Protein AF-A0A6B3G9H0-F1 (afdb_monomer_lite)

Secondary structure (DSSP, 8-state):
-TT-GGGSTHHHHHHHHHHHHHHHHHTTT-----S-S-HHIIIIIHHTS-SSTT----HHHHHHHHHHHHHH-

Structure (mmCIF, N/CA/C/O backbone):
data_AF-A0A6B3G9H0-F1
#
_entry.id   AF-A0A6B3G9H0-F1
#
loop_
_atom_site.group_PDB
_atom_site.id
_atom_site.type_symbol
_atom_site.label_atom_id
_atom_site.label_alt_id
_atom_site.label_comp_id
_atom_site.label_asym_id
_atom_site.label_entity_id
_atom_site.label_seq_id
_atom_site.pdbx_PDB_ins_code
_atom_site.Cartn_x
_atom_site.Cartn_y
_atom_site.Cartn_z
_atom_site.occupancy
_atom_site.B_iso_or_equiv
_atom_site.auth_seq_id
_atom_site.auth_comp_id
_atom_site.auth_asym_id
_atom_site.auth_atom_id
_atom_site.pdbx_PDB_model_num
ATOM 1 N N . GLN A 1 1 ? 0.667 -9.033 -6.972 1.00 87.81 1 GLN A N 1
ATOM 2 C CA . GLN A 1 1 ? 1.544 -8.164 -7.788 1.00 87.81 1 GLN A CA 1
ATOM 3 C C . GLN A 1 1 ? 1.117 -8.123 -9.248 1.00 87.81 1 GLN A C 1
ATOM 5 O O . GLN A 1 1 ? 1.349 -7.121 -9.901 1.00 87.81 1 GLN A O 1
ATOM 10 N N . ASP A 1 2 ? 0.384 -9.125 -9.725 1.00 94.62 2 ASP A N 1
ATOM 11 C CA . ASP A 1 2 ? -0.109 -9.234 -11.109 1.00 94.62 2 ASP A CA 1
ATOM 12 C C . ASP A 1 2 ? -0.893 -8.009 -11.623 1.00 94.62 2 ASP A C 1
ATOM 14 O O . ASP A 1 2 ? -0.913 -7.742 -12.817 1.00 94.62 2 ASP A O 1
ATOM 18 N N . ARG A 1 3 ? -1.504 -7.229 -10.717 1.00 96.06 3 ARG A N 1
ATOM 19 C CA . ARG A 1 3 ? -2.242 -5.985 -11.013 1.00 96.06 3 ARG A CA 1
ATOM 20 C C . ARG A 1 3 ? -1.456 -4.693 -10.710 1.00 96.06 3 ARG A C 1
ATOM 22 O O . ARG A 1 3 ? -2.049 -3.627 -10.620 1.00 96.06 3 ARG A O 1
ATOM 29 N N . GLY A 1 4 ? -0.143 -4.781 -10.485 1.00 95.69 4 GLY A N 1
ATOM 30 C CA . GLY A 1 4 ? 0.747 -3.647 -10.178 1.00 95.69 4 GLY A CA 1
ATOM 31 C C . GLY A 1 4 ? 1.036 -3.405 -8.689 1.00 95.69 4 GLY A C 1
ATOM 32 O O . GLY A 1 4 ? 1.939 -2.634 -8.355 1.00 95.69 4 GLY A O 1
ATOM 33 N N . GLY A 1 5 ? 0.305 -4.056 -7.778 1.00 97.94 5 GLY A N 1
ATOM 34 C CA . GLY A 1 5 ? 0.549 -3.964 -6.332 1.00 97.94 5 GLY A CA 1
ATOM 35 C C . GLY A 1 5 ? 0.539 -2.522 -5.818 1.00 97.94 5 GLY A C 1
ATOM 36 O O . GLY A 1 5 ? -0.251 -1.700 -6.272 1.00 97.94 5 GLY A O 1
ATOM 37 N N . TRP A 1 6 ? 1.430 -2.179 -4.890 1.00 98.25 6 TRP A N 1
ATOM 38 C CA . TRP A 1 6 ? 1.467 -0.834 -4.299 1.00 98.25 6 TRP A CA 1
ATOM 39 C C . TRP A 1 6 ? 1.810 0.287 -5.292 1.00 98.25 6 TRP A C 1
ATOM 41 O O . TRP A 1 6 ? 1.621 1.459 -4.986 1.00 98.25 6 TRP A O 1
ATOM 51 N N . THR A 1 7 ? 2.245 -0.023 -6.515 1.00 98.31 7 THR A N 1
ATOM 52 C CA . THR A 1 7 ? 2.510 1.014 -7.525 1.00 98.31 7 THR A CA 1
ATOM 53 C C . THR A 1 7 ? 1.239 1.619 -8.135 1.00 98.31 7 THR A C 1
ATOM 55 O O . THR A 1 7 ? 1.324 2.672 -8.772 1.00 98.31 7 THR A O 1
ATOM 58 N N . VAL A 1 8 ? 0.065 1.014 -7.911 1.00 98.25 8 VAL A N 1
ATOM 59 C CA . VAL A 1 8 ? -1.235 1.510 -8.390 1.00 98.25 8 VAL A CA 1
ATOM 60 C C . VAL A 1 8 ? -2.121 1.988 -7.239 1.00 98.25 8 VAL A C 1
ATOM 62 O O . VAL A 1 8 ? -2.182 1.357 -6.184 1.00 98.25 8 VAL A O 1
ATOM 65 N N . ARG A 1 9 ? -2.848 3.091 -7.465 1.00 98.19 9 ARG A N 1
ATOM 66 C CA . ARG A 1 9 ? -3.712 3.732 -6.457 1.00 98.19 9 ARG A CA 1
ATOM 67 C C . ARG A 1 9 ? -4.812 2.812 -5.936 1.00 98.19 9 ARG A C 1
ATOM 69 O O . ARG A 1 9 ? -5.155 2.877 -4.762 1.00 98.19 9 ARG A O 1
ATOM 76 N N . GLU A 1 10 ? -5.320 1.937 -6.801 1.00 98.50 10 GLU A N 1
ATOM 77 C CA . GLU A 1 10 ? -6.371 0.970 -6.470 1.00 98.50 10 GLU A CA 1
ATOM 78 C C . GLU A 1 10 ? -5.989 0.098 -5.260 1.00 98.50 10 GLU A C 1
ATOM 80 O O . GLU A 1 10 ? -6.845 -0.298 -4.478 1.00 98.50 10 GLU A O 1
ATOM 85 N N . THR A 1 11 ? -4.696 -0.165 -5.039 1.00 98.50 11 THR A N 1
ATOM 86 C CA . THR A 1 11 ? -4.238 -0.960 -3.890 1.00 98.50 11 THR A CA 1
ATOM 87 C C . THR A 1 11 ? -4.499 -0.264 -2.552 1.00 98.50 11 THR A C 1
ATOM 89 O O . THR A 1 11 ? -4.833 -0.945 -1.585 1.00 98.50 11 THR A O 1
ATOM 92 N N . SER A 1 12 ? -4.435 1.072 -2.485 1.00 98.50 12 SER A N 1
ATOM 93 C CA . SER A 1 12 ? -4.833 1.821 -1.282 1.00 98.50 12 SER A CA 1
ATOM 94 C C . SER A 1 12 ? -6.335 1.689 -1.011 1.00 98.50 12 SER A C 1
ATOM 96 O O . SER A 1 12 ? -6.751 1.576 0.138 1.00 98.50 12 SER A O 1
ATOM 98 N N . GLU A 1 13 ? -7.157 1.655 -2.061 1.00 98.38 13 GLU A N 1
ATOM 99 C CA . GLU A 1 13 ? -8.612 1.486 -1.948 1.00 98.38 13 GLU A CA 1
ATOM 100 C C . GLU A 1 13 ? -8.967 0.063 -1.497 1.00 98.38 13 GLU A C 1
ATOM 102 O O . GLU A 1 13 ? -9.788 -0.120 -0.597 1.00 98.38 13 GLU A O 1
ATOM 107 N N . HIS A 1 14 ? -8.276 -0.946 -2.038 1.00 98.31 14 HIS A N 1
ATOM 108 C CA . HIS A 1 14 ? -8.375 -2.330 -1.560 1.00 98.31 14 HIS A CA 1
ATOM 109 C C . HIS A 1 14 ? -7.952 -2.460 -0.097 1.00 98.31 14 HIS A C 1
ATOM 111 O O . HIS A 1 14 ? -8.599 -3.179 0.666 1.00 98.31 14 HIS A O 1
ATOM 117 N N . PHE A 1 15 ? -6.905 -1.742 0.319 1.00 98.44 15 PHE A N 1
ATOM 118 C CA . PHE A 1 15 ? -6.487 -1.709 1.718 1.00 98.44 15 PHE A CA 1
ATOM 119 C C . PHE A 1 15 ? -7.558 -1.082 2.622 1.00 98.44 15 PHE A C 1
ATOM 121 O O . PHE A 1 15 ? -7.856 -1.644 3.672 1.00 98.44 15 PHE A O 1
ATOM 128 N N . ALA A 1 16 ? -8.200 0.010 2.199 1.00 98.44 16 ALA A N 1
ATOM 129 C CA . ALA A 1 16 ? -9.295 0.629 2.948 1.00 98.44 16 ALA A CA 1
ATOM 130 C C . ALA A 1 16 ? -10.506 -0.311 3.105 1.00 98.44 16 ALA A C 1
ATOM 132 O O . ALA A 1 16 ? -11.092 -0.397 4.188 1.00 98.44 16 ALA A O 1
ATOM 133 N N . ALA A 1 17 ? -10.861 -1.058 2.054 1.00 98.62 17 ALA A N 1
ATOM 134 C CA . ALA A 1 17 ? -11.923 -2.063 2.116 1.00 98.62 17 ALA A CA 1
ATOM 135 C C . ALA A 1 17 ? -11.563 -3.210 3.079 1.00 98.62 17 ALA A C 1
ATOM 137 O O . ALA A 1 17 ? -12.369 -3.593 3.928 1.00 98.62 17 ALA A O 1
ATOM 138 N N . TYR A 1 18 ? -10.326 -3.709 3.004 1.00 98.56 18 TYR A N 1
ATOM 139 C CA . TYR A 1 18 ? -9.806 -4.707 3.938 1.00 98.56 18 TYR A CA 1
ATOM 140 C C . TYR A 1 18 ? -9.848 -4.209 5.390 1.00 98.56 18 TYR A C 1
ATOM 142 O O . TYR A 1 18 ? -10.412 -4.883 6.253 1.00 98.56 18 TYR A O 1
ATOM 150 N N . ALA A 1 19 ? -9.310 -3.017 5.660 1.00 98.62 19 ALA A N 1
ATOM 151 C CA . ALA A 1 19 ? -9.288 -2.426 6.993 1.00 98.62 19 ALA A CA 1
ATOM 152 C C . ALA A 1 19 ? -10.706 -2.248 7.556 1.00 98.62 19 ALA A C 1
ATOM 154 O O . ALA A 1 19 ? -10.948 -2.564 8.720 1.00 98.62 19 ALA A O 1
ATOM 155 N N . SER A 1 20 ? -11.660 -1.834 6.716 1.00 98.44 20 SER A N 1
ATOM 156 C CA . SER A 1 20 ? -13.069 -1.687 7.100 1.00 98.44 20 SER A CA 1
ATOM 157 C C . SER A 1 20 ? -13.668 -3.010 7.593 1.00 98.44 20 SER A C 1
ATOM 159 O O . SER A 1 20 ? -14.257 -3.046 8.672 1.00 98.44 20 SER A O 1
ATOM 161 N N . HIS A 1 21 ? -13.448 -4.115 6.872 1.00 98.62 21 HIS A N 1
ATOM 162 C CA . HIS A 1 21 ? -13.906 -5.444 7.302 1.00 98.62 21 HIS A CA 1
ATOM 163 C C . HIS A 1 21 ? -13.230 -5.928 8.591 1.00 98.62 21 HIS A C 1
ATOM 165 O O . HIS A 1 21 ? -13.867 -6.561 9.435 1.00 98.62 21 HIS A O 1
ATOM 171 N N . VAL A 1 22 ? -11.941 -5.636 8.766 1.00 98.56 22 VAL A N 1
ATOM 172 C CA . VAL A 1 22 ? -11.206 -5.997 9.985 1.00 98.56 22 VAL A CA 1
ATOM 173 C C . VAL A 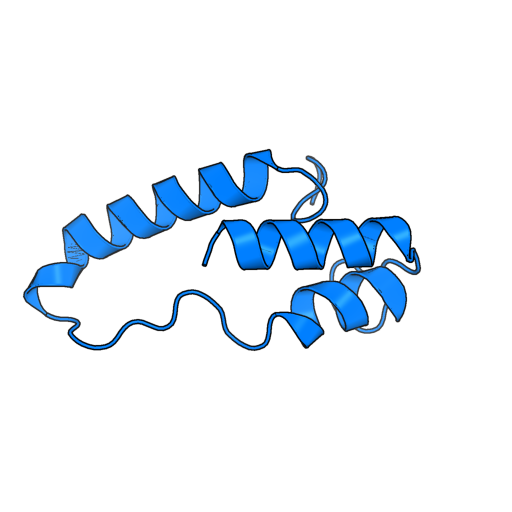1 22 ? -11.761 -5.240 11.194 1.00 98.56 22 VAL A C 1
ATOM 175 O O . VAL A 1 22 ? -12.032 -5.853 12.231 1.00 98.56 22 VAL A O 1
ATOM 178 N N . VAL A 1 23 ? -11.984 -3.931 11.062 1.00 98.44 23 VAL A N 1
ATOM 179 C CA . VAL A 1 23 ? -12.537 -3.088 12.132 1.00 98.44 23 VAL A CA 1
ATOM 180 C C . VAL A 1 23 ? -13.982 -3.469 12.448 1.00 98.44 23 VAL A C 1
ATOM 182 O O . VAL A 1 23 ? -14.326 -3.560 13.624 1.00 98.44 23 VAL A O 1
ATOM 185 N N . GLU A 1 24 ? -14.808 -3.786 11.448 1.00 98.56 24 GLU A N 1
ATOM 186 C CA . GLU A 1 24 ? -16.173 -4.291 11.664 1.00 98.56 24 GLU A CA 1
ATOM 187 C C . GLU A 1 24 ? -16.183 -5.532 12.571 1.00 98.56 24 GLU A C 1
ATOM 189 O O . GLU A 1 24 ? -17.059 -5.695 13.421 1.00 98.56 24 GLU A O 1
ATOM 194 N N . ARG A 1 25 ? -15.186 -6.413 12.423 1.00 98.56 25 ARG A N 1
ATOM 195 C CA . ARG A 1 25 ? -15.146 -7.699 13.130 1.00 98.56 25 ARG A CA 1
ATOM 196 C C . ARG A 1 25 ? -14.412 -7.681 14.466 1.00 98.56 25 ARG A C 1
ATOM 198 O O . ARG A 1 25 ? -14.675 -8.549 15.306 1.00 98.56 25 ARG A O 1
ATOM 205 N N . LEU A 1 26 ? -13.457 -6.770 14.632 1.00 98.50 26 LEU A N 1
ATOM 206 C CA . LEU A 1 26 ? -12.524 -6.754 15.763 1.00 98.50 26 LEU A CA 1
ATOM 207 C C . LEU A 1 26 ? -12.502 -5.425 16.533 1.00 98.50 26 LEU A C 1
ATOM 209 O O . LEU A 1 26 ? -11.872 -5.359 17.589 1.00 98.50 26 LEU A O 1
ATOM 213 N N . GLY A 1 27 ? -13.166 -4.374 16.041 1.00 98.12 27 GLY A N 1
ATOM 214 C CA . GLY A 1 27 ? -13.142 -3.028 16.629 1.00 98.12 27 GLY A CA 1
ATOM 215 C C . GLY A 1 27 ? -13.742 -2.938 18.035 1.00 98.12 27 GLY A C 1
ATOM 216 O O . GLY A 1 27 ? -13.415 -2.034 18.805 1.00 98.12 27 GLY A O 1
ATOM 217 N N . ASP A 1 28 ? -14.563 -3.912 18.426 1.00 98.25 28 ASP A N 1
ATOM 218 C CA . ASP A 1 28 ? -15.080 -4.038 19.788 1.00 98.25 28 ASP A CA 1
ATOM 219 C C . ASP A 1 28 ? -13.980 -4.412 20.803 1.00 98.25 28 ASP A C 1
ATOM 221 O O . ASP A 1 28 ? -14.028 -3.974 21.958 1.00 98.25 28 ASP A O 1
ATOM 225 N N . ARG A 1 29 ? -12.943 -5.140 20.365 1.00 98.50 29 ARG A N 1
ATOM 226 C CA . ARG A 1 29 ? -11.885 -5.714 21.215 1.00 98.50 29 ARG A CA 1
ATOM 227 C C . ARG A 1 29 ? -10.516 -5.060 21.044 1.00 98.50 29 ARG A C 1
ATOM 229 O O . ARG A 1 29 ? -9.827 -4.859 22.039 1.00 98.50 29 ARG A O 1
ATOM 236 N N . VAL A 1 30 ? -10.121 -4.714 19.821 1.00 98.31 30 VAL A N 1
ATOM 237 C CA . VAL A 1 30 ? -8.808 -4.113 19.532 1.00 98.31 30 VAL A CA 1
ATOM 238 C C . VAL A 1 30 ? -8.884 -2.597 19.708 1.00 98.31 30 VAL A C 1
ATOM 240 O O . VAL A 1 30 ? -9.739 -1.941 19.114 1.00 98.31 30 VAL A O 1
ATOM 243 N N . LYS A 1 31 ? -8.008 -2.045 20.555 1.00 97.31 31 LYS A N 1
ATOM 244 C CA . LYS A 1 31 ? -7.984 -0.610 20.894 1.00 97.31 31 LYS A CA 1
ATOM 245 C C . LYS A 1 31 ? -6.855 0.150 20.212 1.00 97.31 31 LYS A C 1
ATOM 247 O O . LYS A 1 31 ? -7.063 1.294 19.825 1.00 97.31 31 LYS A O 1
ATOM 252 N N . ASP A 1 32 ? -5.728 -0.515 19.992 1.00 98.19 32 ASP A N 1
ATOM 253 C CA . ASP A 1 32 ? -4.564 0.061 19.332 1.00 98.19 32 ASP A CA 1
ATOM 254 C C . ASP A 1 32 ? -4.403 -0.544 17.941 1.00 98.19 32 ASP A C 1
ATOM 256 O O . ASP A 1 32 ? -4.383 -1.766 17.772 1.00 98.19 32 ASP A O 1
ATOM 260 N N . TRP A 1 33 ? -4.287 0.326 16.942 1.00 98.00 33 TRP A N 1
ATOM 261 C CA . TRP A 1 33 ? -4.197 -0.060 15.542 1.00 98.00 33 TRP A CA 1
ATOM 262 C C . TRP A 1 33 ? -2.920 0.494 14.928 1.00 98.00 33 TRP A C 1
ATOM 264 O O . TRP A 1 33 ? -2.654 1.692 14.985 1.00 98.00 33 TRP A O 1
ATOM 274 N N . ALA A 1 34 ? -2.157 -0.385 14.288 1.00 97.94 34 ALA A N 1
ATOM 275 C CA . ALA A 1 34 ? -1.100 -0.009 13.365 1.00 97.94 34 ALA A CA 1
ATOM 276 C C . ALA A 1 34 ? -1.567 -0.389 11.958 1.00 97.94 34 ALA A C 1
ATOM 278 O O . ALA A 1 34 ? -1.747 -1.571 11.670 1.00 97.94 34 ALA A O 1
ATOM 279 N N . THR A 1 35 ? -1.802 0.598 11.093 1.00 97.31 35 THR A N 1
ATOM 280 C CA . THR A 1 35 ? -2.264 0.330 9.721 1.00 97.31 35 THR A CA 1
ATOM 281 C C . THR A 1 35 ? -1.152 -0.288 8.880 1.00 97.31 35 THR A C 1
ATOM 283 O O . THR A 1 35 ? -1.372 -1.288 8.203 1.00 97.31 35 THR A O 1
ATOM 286 N N . LEU A 1 36 ? 0.063 0.259 8.970 1.00 97.38 36 LEU A N 1
ATOM 287 C CA . LEU A 1 36 ? 1.239 -0.222 8.253 1.00 97.38 36 LEU A CA 1
ATOM 288 C C . LEU A 1 36 ? 2.430 -0.376 9.195 1.00 97.38 36 LEU A C 1
ATOM 290 O O . LEU A 1 36 ? 2.698 0.491 10.025 1.00 97.38 36 LEU A O 1
ATOM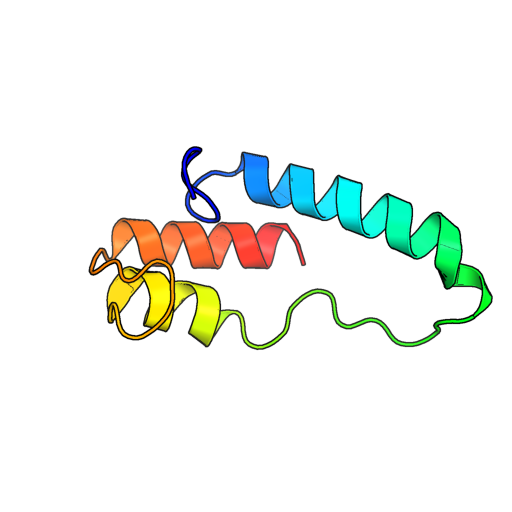 294 N N . ASN A 1 37 ? 3.190 -1.450 8.996 1.00 97.50 37 ASN A N 1
ATOM 295 C CA . ASN A 1 37 ? 4.515 -1.621 9.578 1.00 97.50 37 ASN A CA 1
ATOM 296 C C . ASN A 1 37 ? 5.579 -1.295 8.526 1.00 97.50 37 ASN A C 1
ATOM 298 O O . ASN A 1 37 ? 5.519 -1.820 7.416 1.00 97.50 37 ASN A O 1
ATOM 302 N N . GLU A 1 38 ? 6.551 -0.459 8.893 1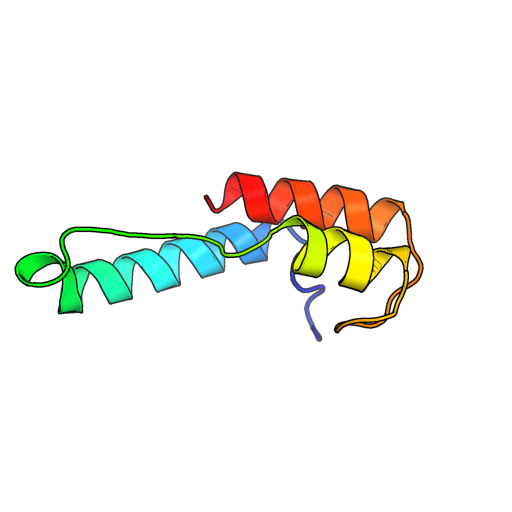.00 97.06 38 GLU A N 1
ATOM 303 C CA . GLU A 1 38 ? 7.732 -0.130 8.082 1.00 97.06 38 GLU A CA 1
ATOM 304 C C . GLU A 1 38 ? 7.451 0.091 6.576 1.00 97.06 38 GLU A C 1
ATOM 306 O O . GLU A 1 38 ? 7.939 -0.663 5.724 1.00 97.06 38 GLU A O 1
ATOM 311 N N . PRO A 1 39 ? 6.712 1.151 6.190 1.00 97.00 39 PRO A N 1
ATOM 312 C CA . PRO A 1 39 ? 6.476 1.456 4.777 1.00 97.00 39 PRO A CA 1
ATOM 313 C C . PRO A 1 39 ? 7.766 1.582 3.954 1.00 97.00 39 PRO A C 1
ATOM 315 O O . PRO A 1 39 ? 7.757 1.299 2.757 1.00 97.00 39 PRO A O 1
ATOM 318 N N . LEU A 1 40 ? 8.886 1.949 4.593 1.00 97.38 40 LEU A N 1
ATOM 319 C CA . LEU A 1 40 ? 10.194 2.008 3.949 1.00 97.38 40 LEU A CA 1
ATOM 320 C C . LEU A 1 40 ? 10.612 0.658 3.357 1.00 97.38 40 LEU A C 1
ATOM 322 O O . LEU A 1 40 ? 11.022 0.600 2.199 1.00 97.38 40 LEU A O 1
ATOM 326 N N . CYS A 1 41 ? 10.472 -0.423 4.123 1.00 97.56 41 CYS A N 1
ATOM 327 C CA . CYS A 1 41 ? 10.840 -1.768 3.690 1.00 97.56 41 CYS A CA 1
ATOM 328 C C . CYS A 1 41 ? 9.989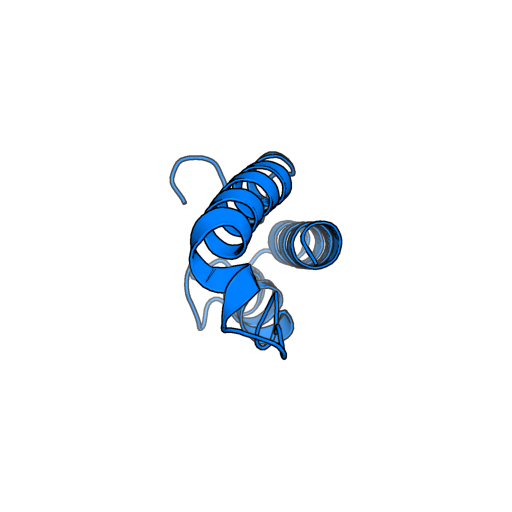 -2.204 2.488 1.00 97.56 41 CYS A C 1
ATOM 330 O O . CYS A 1 41 ? 10.515 -2.641 1.465 1.00 97.56 41 CYS A O 1
ATOM 332 N N . SER A 1 42 ? 8.673 -1.995 2.573 1.00 96.88 42 SER A N 1
ATOM 333 C CA . SER A 1 42 ? 7.729 -2.400 1.523 1.00 96.88 42 SER A CA 1
ATOM 334 C C . SER A 1 42 ? 7.841 -1.555 0.245 1.00 96.88 42 SER A C 1
ATOM 336 O O . SER A 1 42 ? 7.680 -2.080 -0.857 1.00 96.88 42 SER A O 1
ATOM 338 N N . ALA A 1 43 ? 8.126 -0.254 0.363 1.00 98.00 43 ALA A N 1
ATOM 339 C CA . ALA A 1 43 ? 8.283 0.638 -0.782 1.00 98.00 43 ALA A CA 1
ATOM 340 C C . ALA A 1 43 ? 9.710 0.611 -1.339 1.00 98.00 43 ALA A C 1
ATOM 342 O O . ALA A 1 43 ? 9.922 0.179 -2.465 1.00 98.00 43 ALA A O 1
ATOM 343 N N . TRP A 1 44 ? 10.696 1.048 -0.560 1.00 98.38 44 TRP A N 1
ATOM 344 C CA . TRP A 1 44 ? 12.042 1.339 -1.050 1.00 98.38 44 TRP A CA 1
ATOM 345 C C . TRP A 1 44 ? 12.894 0.077 -1.168 1.00 98.38 44 TRP A C 1
ATOM 347 O O . TRP A 1 44 ? 13.444 -0.190 -2.232 1.00 98.38 44 TRP A O 1
ATOM 357 N N . ILE A 1 45 ? 12.940 -0.767 -0.138 1.00 98.31 45 ILE A N 1
ATOM 358 C CA . ILE A 1 45 ? 13.731 -2.008 -0.216 1.00 98.31 45 ILE A CA 1
ATOM 359 C C . ILE A 1 45 ? 13.100 -2.984 -1.228 1.00 98.31 45 ILE A C 1
ATOM 361 O O . ILE A 1 45 ? 13.809 -3.684 -1.955 1.00 98.31 45 ILE A O 1
ATOM 365 N N . GLY A 1 46 ? 11.764 -2.991 -1.313 1.00 97.75 46 GLY A N 1
ATOM 366 C CA . GLY A 1 46 ? 11.001 -3.840 -2.229 1.00 97.75 46 GLY A CA 1
ATOM 367 C C . GLY A 1 46 ? 10.966 -3.383 -3.691 1.00 97.75 46 GLY A C 1
ATOM 368 O O . GLY A 1 46 ? 10.927 -4.236 -4.582 1.00 97.75 46 GLY A O 1
ATOM 369 N N . HIS A 1 47 ? 10.961 -2.066 -3.949 1.00 98.44 47 HIS A N 1
ATOM 370 C CA . HIS A 1 47 ? 10.790 -1.522 -5.303 1.00 98.44 47 HIS A CA 1
ATOM 371 C C . HIS A 1 47 ? 11.976 -0.708 -5.839 1.00 98.44 47 HIS A C 1
ATOM 373 O O . HIS A 1 47 ? 11.999 -0.460 -7.039 1.00 98.44 47 HIS A O 1
A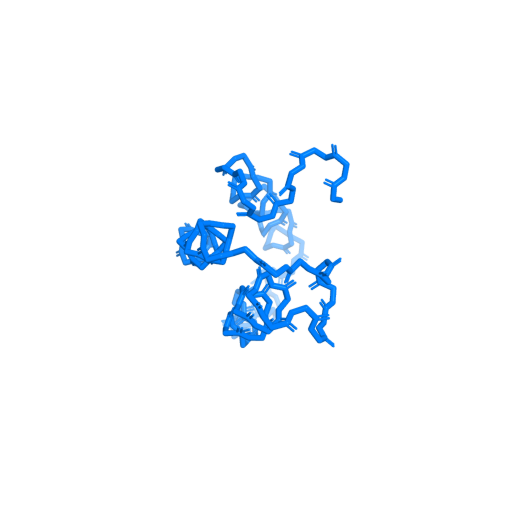TOM 379 N N . LEU A 1 48 ? 12.951 -0.312 -5.010 1.00 98.50 48 LEU A N 1
ATOM 380 C CA . LEU A 1 48 ? 14.188 0.356 -5.448 1.00 98.50 48 LEU A CA 1
ATOM 381 C C . LEU A 1 48 ? 15.423 -0.538 -5.280 1.00 98.50 48 LEU A C 1
ATOM 383 O O . LEU A 1 48 ? 16.207 -0.662 -6.216 1.00 98.50 48 LEU A O 1
ATOM 387 N N . GLU A 1 49 ? 15.620 -1.144 -4.106 1.00 98.38 49 GLU A N 1
ATOM 388 C CA . GLU A 1 49 ? 16.801 -1.989 -3.855 1.00 98.38 49 GLU A CA 1
ATOM 389 C C . GLU A 1 49 ? 16.641 -3.419 -4.392 1.00 98.38 49 GLU A C 1
ATOM 391 O O . GLU A 1 49 ? 17.632 -4.130 -4.544 1.00 98.38 49 GLU A O 1
ATOM 396 N N . GLY A 1 50 ? 15.406 -3.867 -4.637 1.00 97.00 50 GLY A N 1
ATOM 397 C CA . GLY A 1 50 ? 15.092 -5.225 -5.090 1.00 97.00 50 GLY A CA 1
ATOM 398 C C . GLY A 1 50 ? 15.416 -6.330 -4.078 1.00 97.00 50 GLY A C 1
ATOM 399 O O . GLY A 1 50 ? 15.456 -7.504 -4.435 1.00 97.00 50 GLY A O 1
ATOM 400 N N . ARG A 1 51 ? 15.661 -5.976 -2.809 1.00 98.00 51 ARG A N 1
ATOM 401 C CA . ARG A 1 51 ? 16.100 -6.910 -1.751 1.00 98.00 51 ARG A CA 1
ATOM 402 C C . ARG A 1 51 ? 14.950 -7.543 -0.972 1.00 98.00 51 ARG A C 1
ATOM 404 O O . ARG A 1 51 ? 15.162 -8.499 -0.232 1.00 98.00 51 ARG A O 1
ATOM 411 N N . MET A 1 52 ? 13.744 -7.013 -1.132 1.00 97.19 52 ME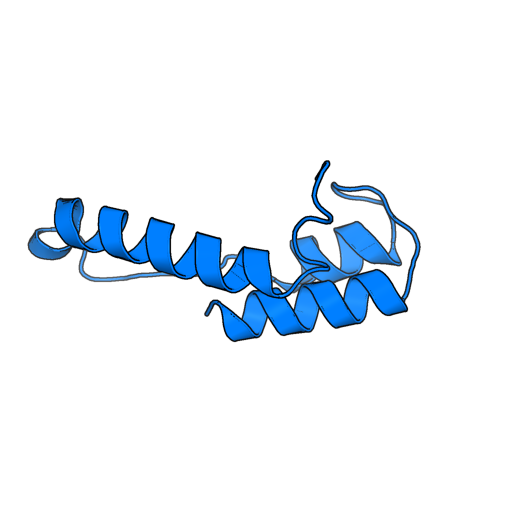T A N 1
ATOM 412 C CA . MET A 1 52 ? 12.499 -7.586 -0.625 1.00 97.19 52 MET A CA 1
ATOM 413 C C . MET A 1 52 ? 11.505 -7.722 -1.768 1.00 97.19 52 MET A C 1
ATOM 415 O O . MET A 1 52 ? 11.690 -7.124 -2.822 1.00 97.19 52 MET A O 1
ATOM 419 N N . ALA A 1 53 ? 10.429 -8.480 -1.558 1.00 96.00 53 ALA A N 1
ATOM 420 C CA . ALA A 1 53 ? 9.330 -8.509 -2.514 1.00 96.00 53 ALA A CA 1
ATOM 421 C C . ALA A 1 53 ? 8.798 -7.078 -2.780 1.00 96.00 53 ALA A C 1
ATOM 423 O O . ALA A 1 53 ? 8.718 -6.279 -1.846 1.00 96.00 53 ALA A O 1
ATOM 424 N N . PRO A 1 54 ? 8.392 -6.742 -4.017 1.00 96.81 54 PRO A N 1
ATOM 425 C CA . PRO A 1 54 ? 8.368 -7.599 -5.207 1.00 96.81 54 PRO A CA 1
ATOM 426 C C . PRO A 1 54 ? 9.725 -7.848 -5.885 1.00 96.81 54 PRO A C 1
ATOM 428 O O . PRO A 1 54 ? 9.766 -8.621 -6.835 1.00 96.81 54 PRO A O 1
ATOM 431 N N . GLY A 1 55 ? 10.812 -7.237 -5.420 1.00 97.50 55 GLY A N 1
ATOM 432 C CA . GLY A 1 55 ? 12.152 -7.430 -5.974 1.00 97.50 55 GLY A CA 1
ATOM 433 C C . GLY A 1 55 ? 12.437 -6.525 -7.169 1.00 97.50 55 GLY A C 1
ATOM 434 O O . GLY A 1 55 ? 13.215 -6.895 -8.043 1.00 97.50 55 GLY A O 1
ATOM 435 N N . LEU A 1 56 ? 11.782 -5.360 -7.240 1.00 97.81 56 LEU A N 1
ATOM 436 C CA . LEU A 1 56 ? 11.991 -4.404 -8.327 1.00 97.81 56 LEU A CA 1
ATOM 437 C C . LEU A 1 56 ? 13.144 -3.452 -8.004 1.00 97.81 56 LEU A C 1
ATOM 439 O O . LEU A 1 56 ? 13.433 -3.164 -6.843 1.00 97.81 56 LEU A O 1
ATOM 443 N N . THR A 1 57 ? 13.758 -2.930 -9.062 1.00 98.19 57 THR A N 1
ATOM 444 C CA . THR A 1 57 ? 14.826 -1.927 -9.003 1.00 98.19 57 THR A CA 1
ATOM 445 C C . THR A 1 57 ? 14.445 -0.697 -9.833 1.00 98.19 57 THR A C 1
ATOM 447 O O . THR A 1 57 ? 15.070 -0.395 -10.849 1.00 98.19 57 THR A O 1
ATOM 450 N N . ASP A 1 58 ? 13.359 -0.026 -9.444 1.00 98.50 58 ASP A N 1
ATOM 451 C CA . ASP A 1 58 ? 12.744 1.099 -10.155 1.00 98.50 58 ASP A CA 1
ATOM 452 C C . ASP A 1 58 ? 12.342 2.220 -9.175 1.00 98.50 58 ASP A C 1
ATOM 454 O O . ASP A 1 58 ? 11.432 2.087 -8.354 1.00 98.50 58 ASP A O 1
ATOM 458 N N . LEU A 1 59 ? 12.996 3.380 -9.302 1.00 98.50 59 LEU A N 1
ATOM 459 C CA . LEU A 1 59 ? 12.725 4.559 -8.474 1.00 98.50 59 LEU A CA 1
ATOM 460 C C . LEU A 1 59 ? 11.287 5.078 -8.615 1.00 98.50 59 LEU A C 1
ATOM 462 O O . LEU A 1 59 ? 10.680 5.483 -7.624 1.00 98.50 59 LEU A O 1
ATOM 466 N N . THR A 1 60 ? 10.720 5.055 -9.821 1.00 98.50 60 THR A N 1
ATOM 467 C CA . THR A 1 60 ? 9.336 5.488 -10.049 1.00 98.50 60 THR A CA 1
ATOM 468 C C . THR A 1 60 ? 8.368 4.543 -9.348 1.00 98.50 60 THR A C 1
ATOM 470 O O . THR A 1 60 ? 7.416 4.997 -8.707 1.00 98.50 60 THR A O 1
ATOM 473 N N . ALA A 1 61 ? 8.625 3.234 -9.421 1.00 98.44 61 ALA A N 1
ATOM 474 C CA . ALA A 1 61 ? 7.844 2.234 -8.705 1.00 98.44 61 ALA A CA 1
ATOM 475 C C . ALA A 1 61 ? 7.939 2.429 -7.183 1.00 98.44 61 ALA A C 1
ATOM 477 O O . ALA A 1 61 ? 6.908 2.409 -6.512 1.00 98.44 61 ALA A O 1
ATOM 478 N N . ALA A 1 62 ? 9.134 2.698 -6.645 1.00 98.62 62 ALA A N 1
ATOM 479 C CA . ALA A 1 62 ? 9.340 2.948 -5.218 1.00 98.62 62 ALA A CA 1
ATOM 480 C C . ALA A 1 62 ? 8.622 4.202 -4.713 1.00 98.62 62 ALA A C 1
ATOM 482 O O . ALA A 1 62 ? 7.930 4.140 -3.696 1.00 98.62 62 ALA A O 1
ATOM 483 N N . VAL A 1 63 ? 8.704 5.318 -5.443 1.00 98.69 63 VAL A N 1
ATOM 484 C CA . VAL A 1 63 ? 7.999 6.556 -5.074 1.00 98.69 63 VAL A CA 1
ATOM 485 C C . VAL A 1 63 ? 6.484 6.347 -5.102 1.00 98.69 63 VAL A C 1
ATOM 487 O O . VAL A 1 63 ? 5.794 6.735 -4.158 1.00 98.69 63 VAL A O 1
ATOM 490 N N . ARG A 1 64 ? 5.954 5.683 -6.139 1.00 98.69 64 ARG A N 1
ATOM 491 C CA . ARG A 1 64 ? 4.520 5.362 -6.226 1.00 98.69 64 ARG A CA 1
ATOM 492 C C . ARG A 1 64 ? 4.074 4.429 -5.103 1.00 98.69 64 ARG A C 1
ATOM 494 O O . ARG A 1 64 ? 3.060 4.703 -4.472 1.00 98.69 64 ARG A O 1
ATOM 501 N N . ALA A 1 65 ? 4.840 3.375 -4.825 1.00 98.62 65 ALA A N 1
ATOM 502 C CA . ALA A 1 65 ? 4.561 2.456 -3.727 1.00 98.62 65 ALA A CA 1
ATOM 503 C C . ALA A 1 65 ? 4.559 3.174 -2.372 1.00 98.62 65 ALA A C 1
ATOM 505 O O . ALA A 1 65 ? 3.628 2.990 -1.591 1.00 98.62 65 ALA A O 1
ATOM 506 N N . SER A 1 66 ? 5.542 4.044 -2.118 1.00 98.56 66 SER A N 1
ATOM 507 C CA . SER A 1 66 ? 5.616 4.846 -0.892 1.00 98.56 66 SER A CA 1
ATOM 508 C C . SER A 1 66 ? 4.404 5.767 -0.750 1.00 98.56 66 SER A C 1
ATOM 510 O O . SER A 1 66 ? 3.802 5.824 0.320 1.00 98.56 66 SER A O 1
ATOM 512 N N . TYR A 1 67 ? 4.016 6.453 -1.829 1.00 98.62 67 TYR A N 1
ATOM 513 C CA . TYR A 1 67 ? 2.848 7.332 -1.831 1.00 98.62 67 TYR A CA 1
ATOM 514 C C . TYR A 1 67 ? 1.551 6.563 -1.551 1.00 98.62 67 TYR A C 1
ATOM 516 O O . TYR A 1 67 ? 0.779 6.974 -0.692 1.00 98.62 67 TYR A O 1
ATOM 524 N N . HIS A 1 68 ? 1.308 5.434 -2.221 1.00 98.75 68 HIS A N 1
ATOM 525 C CA . HIS A 1 68 ? 0.068 4.672 -2.039 1.00 98.75 68 HIS A CA 1
ATOM 526 C C . HIS A 1 68 ? -0.006 3.935 -0.698 1.00 98.75 68 HIS A C 1
ATOM 528 O O . HIS A 1 68 ? -1.097 3.800 -0.145 1.00 98.75 68 HIS A O 1
ATOM 534 N N . LEU A 1 69 ? 1.128 3.503 -0.140 1.00 98.31 69 LEU A N 1
ATOM 535 C CA . LEU A 1 69 ? 1.178 3.032 1.243 1.00 98.31 69 LEU A CA 1
ATOM 536 C C . LEU A 1 69 ? 0.731 4.156 2.188 1.00 98.31 69 LEU A C 1
ATOM 538 O O . LEU A 1 69 ? -0.180 3.960 2.979 1.00 98.31 69 LEU A O 1
ATOM 542 N N . HIS A 1 70 ? 1.292 5.360 2.061 1.00 98.19 70 HIS A N 1
ATOM 543 C CA . HIS A 1 70 ? 0.901 6.491 2.914 1.00 98.19 70 HIS A CA 1
ATOM 544 C C . HIS A 1 70 ? -0.526 6.985 2.671 1.00 98.19 70 HIS A C 1
ATOM 546 O O . HIS A 1 70 ? -1.164 7.442 3.605 1.00 98.19 70 HIS A O 1
ATOM 552 N N . LEU A 1 71 ? -1.047 6.869 1.450 1.00 98.25 71 LEU A N 1
ATOM 553 C CA . LEU A 1 71 ? -2.448 7.169 1.158 1.00 98.25 71 LEU A CA 1
ATOM 554 C C . LEU A 1 71 ? -3.408 6.180 1.837 1.00 98.25 71 LEU A C 1
ATOM 556 O O . LEU A 1 71 ? -4.541 6.543 2.130 1.00 98.25 71 LEU A O 1
ATOM 560 N N . GLY A 1 72 ? -2.982 4.928 2.023 1.00 96.25 72 GLY A N 1
ATOM 561 C CA . GLY A 1 72 ? -3.774 3.905 2.705 1.00 96.25 72 GLY A CA 1
ATOM 562 C C . GLY A 1 72 ? -3.674 3.944 4.233 1.00 96.25 72 GLY A C 1
ATOM 563 O O . GLY A 1 72 ? -4.460 3.260 4.881 1.00 96.25 72 GLY A O 1
ATOM 564 N N . HIS A 1 73 ? -2.714 4.688 4.794 1.00 94.62 73 HIS A N 1
ATOM 565 C CA . HIS A 1 73 ? -2.557 4.882 6.238 1.00 94.62 73 HIS A CA 1
ATOM 566 C C . HIS A 1 73 ? -3.634 5.819 6.784 1.00 94.62 73 HIS A C 1
ATOM 568 O O . HIS A 1 73 ? -4.220 5.437 7.822 1.00 94.62 73 HIS A O 1
#

Sequence (73 aa):
QDRGGWTVRETSEHFAAYASHVVERLGDRVKDWATLNEPLCSAWIGHLEGRMAPGLTDLTAAVRASYHLHLGH

Foldseek 3Di:
DVVLALLDLVNLVVLLVVVVVVCVVCVVPDDDDDSDDPLCCVQCCQACVLNDPPRHNDPSSSVSSSVSSVSSD

pLDDT: mean 97.79, std 1.47, range [87.81, 98.75]

Radius of gyration: 13.36 Å; chains: 1; bounding box: 33×17×32 Å